Protein AF-I3VPB5-F1 (afdb_monomer_lite)

Radius of gyration: 36.98 Å; chains: 1; bounding box: 52×50×94 Å

pLDDT: mean 83.77, std 11.27, range [49.56, 97.88]

InterPro domains:
  IPR006846 Small ribosomal subunit protein eS30 [PF04758] (41-98)

Structure (mmCIF, N/CA/C/O backbone):
data_AF-I3VPB5-F1
#
_entry.id   AF-I3VPB5-F1
#
loop_
_atom_site.group_PDB
_atom_site.id
_atom_site.type_symbol
_atom_site.label_atom_id
_atom_site.label_alt_id
_atom_site.label_comp_id
_atom_site.label_asym_id
_atom_site.label_entity_id
_atom_site.label_seq_id
_atom_site.pdbx_PDB_ins_code
_atom_site.Cartn_x
_atom_site.Cartn_y
_atom_site.Cartn_z
_atom_site.occupancy
_atom_site.B_iso_or_equiv
_atom_site.auth_seq_id
_atom_site.auth_comp_id
_atom_site.auth_asym_id
_atom_site.auth_atom_id
_atom_site.pdbx_PDB_model_num
ATOM 1 N N . ALA A 1 1 ? -2.539 16.528 39.836 1.00 49.56 1 ALA A N 1
ATOM 2 C CA . ALA A 1 1 ? -3.674 17.213 39.191 1.00 49.56 1 ALA A CA 1
ATOM 3 C C . ALA A 1 1 ? -4.318 18.077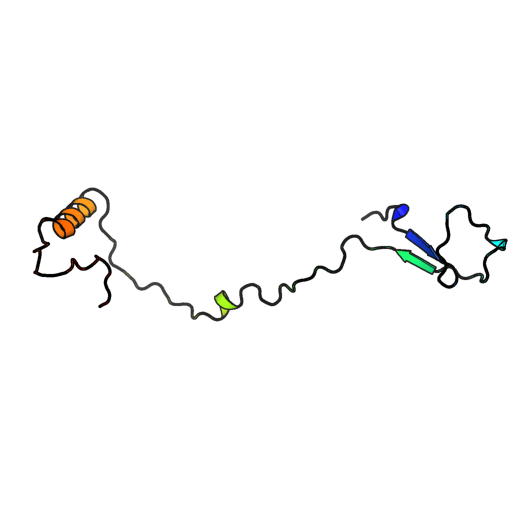 40.258 1.00 49.56 1 ALA A C 1
ATOM 5 O O . ALA A 1 1 ? -4.975 17.535 41.136 1.00 49.56 1 ALA A O 1
ATOM 6 N N . GLY A 1 2 ? -3.973 19.364 40.294 1.00 55.66 2 GLY A N 1
ATOM 7 C CA . GLY A 1 2 ? -4.552 20.285 41.270 1.00 55.66 2 GLY A CA 1
ATOM 8 C C . GLY A 1 2 ? -5.963 20.642 40.827 1.00 55.66 2 GLY A C 1
ATOM 9 O O . GLY A 1 2 ? -6.157 20.955 39.656 1.00 55.66 2 GLY A O 1
ATOM 10 N N . VAL A 1 3 ? -6.929 20.540 41.734 1.00 59.94 3 VAL A N 1
ATOM 11 C CA . VAL A 1 3 ? -8.263 21.108 41.525 1.00 59.94 3 VAL A CA 1
ATOM 12 C C . VAL A 1 3 ? -8.106 22.618 41.694 1.00 59.94 3 VAL A C 1
ATOM 14 O O . VAL A 1 3 ? -7.628 23.057 42.742 1.00 59.94 3 VAL A O 1
ATOM 17 N N . CYS A 1 4 ? -8.409 23.405 40.659 1.00 57.81 4 CYS A N 1
ATOM 18 C CA . CYS A 1 4 ? -8.448 24.856 40.805 1.00 57.81 4 CYS A CA 1
ATOM 19 C C . CYS A 1 4 ? -9.688 25.211 41.634 1.00 57.81 4 CYS A C 1
ATOM 21 O O . CYS A 1 4 ? -10.717 24.548 41.514 1.00 57.81 4 CYS A O 1
ATOM 23 N N . GLY A 1 5 ? -9.623 26.248 42.471 1.00 60.88 5 GLY A N 1
ATOM 24 C CA . GLY A 1 5 ? -10.761 26.655 43.309 1.00 60.88 5 GLY A CA 1
ATOM 25 C C . GLY A 1 5 ? -12.037 26.979 42.516 1.00 60.88 5 GLY A C 1
ATOM 26 O O . GLY A 1 5 ? -13.125 26.918 43.078 1.00 60.88 5 GLY A O 1
ATOM 27 N N . ASP A 1 6 ? -11.912 27.260 41.217 1.00 65.12 6 ASP A N 1
ATOM 28 C CA . ASP A 1 6 ? -13.028 27.544 40.306 1.00 65.12 6 ASP A CA 1
ATOM 29 C C . ASP A 1 6 ? -13.759 26.280 39.799 1.00 65.12 6 ASP A C 1
ATOM 31 O O . ASP A 1 6 ? -14.853 26.377 39.241 1.00 65.12 6 ASP A O 1
ATOM 35 N N . ASP A 1 7 ? -13.191 25.086 40.013 1.00 68.88 7 ASP A N 1
ATOM 36 C CA . ASP A 1 7 ? -13.771 23.802 39.584 1.00 68.88 7 ASP A CA 1
ATOM 37 C C . ASP A 1 7 ? -14.737 23.200 40.625 1.00 68.88 7 ASP A C 1
ATOM 39 O O . ASP A 1 7 ? -15.396 22.185 40.361 1.00 68.88 7 ASP A O 1
ATOM 43 N N . ILE A 1 8 ? -14.813 23.820 41.809 1.00 79.38 8 ILE A N 1
ATOM 44 C CA . ILE A 1 8 ? -15.625 23.397 42.951 1.00 79.38 8 ILE A CA 1
ATOM 45 C C . ILE A 1 8 ? -16.872 24.279 43.021 1.00 79.38 8 ILE A C 1
ATOM 47 O O . ILE A 1 8 ? -16.779 25.496 43.165 1.00 79.38 8 ILE A O 1
ATOM 51 N N . ARG A 1 9 ? -18.053 23.659 42.954 1.00 83.25 9 ARG A N 1
ATOM 52 C CA . ARG A 1 9 ? -19.344 24.332 43.150 1.00 83.25 9 ARG A CA 1
ATOM 53 C C . ARG A 1 9 ? -20.022 23.807 44.408 1.00 83.25 9 ARG A C 1
ATOM 55 O O . ARG A 1 9 ? -20.125 22.594 44.583 1.00 83.25 9 ARG A O 1
ATOM 62 N N . LEU A 1 10 ? -20.480 24.727 45.253 1.00 86.12 10 LEU A N 1
ATOM 63 C CA . LEU A 1 10 ? -21.290 24.446 46.436 1.00 86.12 10 LEU A CA 1
ATOM 64 C C . LEU A 1 10 ? -22.769 24.614 46.087 1.00 86.12 10 LEU A C 1
ATOM 66 O O . LEU A 1 10 ? -23.140 25.596 45.444 1.00 86.12 10 LEU A O 1
ATOM 70 N N . SER A 1 11 ? -23.610 23.682 46.522 1.00 85.56 11 SER A N 1
ATOM 71 C CA . SER A 1 11 ? -25.063 23.815 46.424 1.00 85.56 11 SER A CA 1
ATOM 72 C C . SER A 1 11 ? -25.776 23.378 47.699 1.00 85.56 11 SER A C 1
ATOM 74 O O . SER A 1 11 ? -25.331 22.450 48.365 1.00 85.56 11 SER A O 1
ATOM 76 N N . CYS A 1 12 ? -26.897 24.020 48.020 1.00 85.31 12 CYS A N 1
ATOM 77 C CA . CYS A 1 12 ? -27.801 23.637 49.104 1.00 85.31 12 CYS A CA 1
ATOM 78 C C . CYS A 1 12 ? -29.190 23.369 48.517 1.00 85.31 12 CYS A C 1
ATOM 80 O O . CYS A 1 12 ? -29.735 24.226 47.818 1.00 85.31 12 CYS A O 1
ATOM 82 N N . GLU A 1 13 ? -29.728 22.163 48.723 1.00 83.12 13 GLU A N 1
ATOM 83 C CA . GLU A 1 13 ? -31.040 21.730 48.200 1.00 83.12 13 GLU A CA 1
ATOM 84 C C . GLU A 1 13 ? -31.242 22.010 46.694 1.00 83.12 13 GLU A C 1
ATOM 86 O O . GLU A 1 13 ? -32.331 22.341 46.228 1.00 83.12 13 GLU A O 1
ATOM 91 N N . GLY A 1 14 ? -30.168 21.893 45.906 1.00 77.44 14 GLY A N 1
ATOM 92 C CA . GLY A 1 14 ? -30.192 22.140 44.460 1.00 77.44 14 GLY A CA 1
ATOM 93 C C . GLY A 1 14 ? -30.008 23.603 44.034 1.00 77.44 14 GLY A C 1
ATOM 94 O O . GLY A 1 14 ? -29.925 23.869 42.835 1.00 77.44 14 GLY A O 1
ATOM 95 N N . THR A 1 15 ? -29.881 24.546 44.972 1.00 81.31 15 THR A N 1
ATOM 96 C CA . THR A 1 15 ? -29.503 25.940 44.683 1.00 81.31 15 THR A CA 1
ATOM 97 C C . THR A 1 15 ? -27.987 26.103 44.749 1.00 81.31 15 THR A C 1
ATOM 99 O O . THR A 1 15 ? -27.354 25.644 45.696 1.00 81.31 15 THR A O 1
ATOM 102 N N . ILE A 1 16 ? -27.376 26.704 43.726 1.00 84.75 16 ILE A N 1
ATOM 103 C CA . ILE A 1 16 ? -25.926 26.947 43.692 1.00 84.75 16 ILE A CA 1
ATOM 104 C C . ILE A 1 16 ? -25.622 28.183 44.534 1.00 84.75 16 ILE A C 1
ATOM 106 O O . ILE A 1 16 ? -26.230 29.228 44.314 1.00 84.75 16 ILE A O 1
ATOM 110 N N . LEU A 1 17 ? -24.658 28.056 45.442 1.00 81.44 17 LEU A N 1
ATOM 111 C CA . LEU A 1 17 ? -24.243 29.127 46.339 1.00 81.44 17 LEU A CA 1
ATOM 112 C C . LEU A 1 17 ? -23.083 29.934 45.741 1.00 81.44 17 LEU A C 1
ATOM 114 O O . LEU A 1 17 ? -22.136 29.372 45.179 1.00 81.44 17 LEU A O 1
ATOM 118 N N . SER A 1 18 ? -23.164 31.253 45.888 1.00 80.88 18 SER A N 1
ATOM 119 C CA . SER A 1 18 ? -22.084 32.206 45.617 1.00 80.88 18 SER A CA 1
ATOM 120 C C . SER A 1 18 ? -21.218 32.393 46.869 1.00 80.88 18 SER A C 1
ATOM 122 O O . SER A 1 18 ? -21.593 31.990 47.970 1.00 80.88 18 SER A O 1
ATOM 124 N N . LYS A 1 19 ? -20.022 32.980 46.729 1.00 75.50 19 LYS A N 1
ATOM 125 C CA . LYS A 1 19 ? -19.064 33.108 47.849 1.00 75.50 19 LYS A CA 1
ATOM 126 C C . LYS A 1 19 ? -19.538 34.091 48.930 1.00 75.50 19 LYS A C 1
ATOM 128 O O . LYS A 1 19 ? -18.967 34.127 50.015 1.00 75.50 19 LYS A O 1
ATOM 133 N N . GLU A 1 20 ? -20.562 34.875 48.622 1.00 79.88 20 GLU A N 1
ATOM 134 C CA . GLU A 1 20 ? -21.111 35.950 49.439 1.00 79.88 20 GLU A CA 1
ATOM 135 C C . GLU A 1 20 ? -22.402 35.549 50.179 1.00 79.88 20 GLU A C 1
ATOM 137 O O . GLU A 1 20 ? -22.951 36.356 50.933 1.00 79.88 20 GLU A O 1
ATOM 142 N N . ASP A 1 21 ? -22.889 34.316 49.996 1.00 80.25 21 ASP A N 1
ATOM 143 C CA . ASP A 1 21 ? -24.127 33.853 50.625 1.00 80.25 21 ASP A CA 1
ATOM 144 C C . ASP A 1 21 ? -23.935 33.595 52.128 1.00 80.25 21 ASP A C 1
ATOM 146 O O . ASP A 1 21 ? -22.990 32.939 52.573 1.00 80.25 21 ASP A O 1
ATOM 150 N N . SER A 1 22 ? -24.860 34.113 52.939 1.00 77.81 22 SER A N 1
ATOM 151 C CA . SER A 1 22 ? -24.821 33.949 54.393 1.00 77.81 22 SER A CA 1
ATOM 152 C C . SER A 1 22 ? -25.327 32.566 54.809 1.00 77.81 22 SER A C 1
ATOM 154 O O . SER A 1 22 ? -26.393 32.128 54.386 1.00 77.81 22 SER A O 1
ATOM 156 N N . LEU A 1 23 ? -24.616 31.893 55.718 1.00 74.75 23 LEU A N 1
ATOM 157 C CA . LEU A 1 23 ? -25.009 30.560 56.208 1.00 74.75 23 LEU A CA 1
ATOM 158 C C . LEU A 1 23 ? -26.389 30.553 56.888 1.00 74.75 23 LEU A C 1
ATOM 160 O O . LEU A 1 23 ? -27.084 29.544 56.867 1.00 74.75 23 LEU A O 1
ATOM 164 N N . SER A 1 24 ? -26.804 31.688 57.454 1.00 78.00 24 SER A N 1
ATOM 165 C CA . SER A 1 24 ? -28.101 31.842 58.121 1.00 78.00 24 SER A CA 1
ATOM 166 C C . SER A 1 24 ? -29.304 31.810 57.173 1.00 78.00 24 SER A C 1
ATOM 168 O O . SER A 1 24 ? -30.421 31.624 57.643 1.00 78.00 24 SER A O 1
ATOM 170 N N . SER A 1 25 ? -29.109 32.017 55.866 1.00 74.44 25 SER A N 1
ATOM 171 C CA . SER A 1 25 ? -30.191 31.977 54.870 1.00 74.44 25 SER A CA 1
ATOM 172 C C . SER A 1 25 ? -30.351 30.613 54.195 1.00 74.44 25 SER A C 1
ATOM 174 O O . SER A 1 25 ? -31.152 30.483 53.272 1.00 74.44 25 SER A O 1
ATOM 176 N N . LEU A 1 26 ? -29.597 29.600 54.629 1.00 75.44 26 LEU A N 1
ATOM 177 C CA . LEU A 1 26 ? -29.697 28.246 54.094 1.00 75.44 26 LEU A CA 1
ATOM 178 C C . LEU A 1 26 ? -30.914 27.525 54.683 1.00 75.44 26 LEU A C 1
ATOM 180 O O . LEU A 1 26 ? -31.138 27.542 55.892 1.00 75.44 26 LEU A O 1
ATOM 184 N N . SER A 1 27 ? -31.686 26.865 53.821 1.00 77.12 27 SER A N 1
ATOM 185 C CA . SER A 1 27 ? -32.851 26.059 54.207 1.00 77.12 27 SER A CA 1
ATOM 186 C C . SER A 1 27 ? -32.470 24.774 54.945 1.00 77.12 27 SER A C 1
ATOM 188 O O . SER A 1 27 ? -33.249 24.281 55.760 1.00 77.12 27 SER A O 1
ATOM 190 N N . SER A 1 28 ? -31.262 24.255 54.710 1.00 78.38 28 SER A N 1
ATOM 191 C CA . SER A 1 28 ? -30.734 23.069 55.380 1.00 78.38 28 SER A CA 1
ATOM 192 C C . SER A 1 28 ? -29.268 23.230 55.784 1.00 78.38 28 SER A C 1
ATOM 194 O O . SER A 1 28 ? -28.512 24.006 55.197 1.00 78.38 28 SER A O 1
ATOM 196 N N . CYS A 1 29 ? -28.848 22.451 56.782 1.00 79.12 29 CYS A N 1
ATOM 197 C CA . CYS A 1 29 ? -27.459 22.388 57.245 1.00 79.12 29 CYS A CA 1
ATOM 198 C C . CYS A 1 29 ? -26.585 21.426 56.413 1.00 79.12 29 CYS A C 1
ATOM 200 O O . CYS A 1 29 ? -25.503 21.047 56.864 1.00 79.12 29 CYS A O 1
ATOM 202 N N . GLN A 1 30 ? -27.050 20.989 55.237 1.00 80.62 30 GLN A N 1
ATOM 203 C CA . GLN A 1 30 ? -26.331 20.070 54.356 1.00 80.62 30 GLN A CA 1
ATOM 204 C C . GLN A 1 30 ? -25.908 20.792 53.074 1.00 80.62 30 GLN A C 1
ATOM 206 O O . GLN A 1 30 ? -26.716 21.439 52.414 1.00 80.62 30 GLN A O 1
ATOM 211 N N . LEU A 1 31 ? -24.631 20.658 52.712 1.00 85.06 31 LEU A N 1
ATOM 212 C CA . LEU A 1 31 ? -24.062 21.237 51.498 1.00 85.06 31 LEU A CA 1
ATOM 213 C C . LEU A 1 31 ? -23.562 20.129 50.577 1.00 85.06 31 LEU A C 1
ATOM 215 O O . LEU A 1 31 ? -22.802 19.255 50.998 1.00 85.06 31 LEU A O 1
ATOM 219 N N . ASP A 1 32 ? -23.940 20.217 49.309 1.00 86.00 32 ASP A N 1
ATOM 220 C CA . ASP A 1 32 ? -23.458 19.345 48.252 1.00 86.00 32 ASP A CA 1
ATOM 221 C C . ASP A 1 32 ? -22.281 20.009 47.529 1.00 86.00 32 ASP A C 1
ATOM 223 O O . ASP A 1 32 ? -22.342 21.161 47.093 1.00 86.00 32 ASP A O 1
ATOM 227 N N . LEU A 1 33 ? -21.192 19.257 47.393 1.00 83.50 33 LEU A N 1
ATOM 228 C CA . LEU A 1 33 ? -19.972 19.669 46.706 1.00 83.50 33 LEU A CA 1
ATOM 229 C C . LEU A 1 33 ? -19.891 18.968 45.352 1.00 83.50 33 LEU A C 1
ATOM 231 O O . LEU A 1 33 ? -19.754 17.747 45.286 1.00 83.50 33 LEU A O 1
ATOM 235 N N . THR A 1 34 ? -19.919 19.737 44.264 1.00 81.62 34 THR A N 1
ATOM 236 C CA . THR A 1 34 ? -19.747 19.204 42.907 1.00 81.62 34 THR A CA 1
ATOM 237 C C . THR A 1 34 ? -18.406 19.646 42.336 1.00 81.62 34 THR A C 1
ATOM 239 O O . THR A 1 34 ? -18.159 20.840 42.169 1.00 81.62 34 THR A O 1
ATOM 242 N N . VAL A 1 35 ? -17.550 18.679 41.994 1.00 79.81 35 VAL A N 1
ATOM 243 C CA . VAL A 1 35 ? -16.272 18.924 41.309 1.00 79.81 35 VAL A CA 1
ATOM 244 C C . VAL A 1 35 ? -16.422 18.564 39.838 1.00 79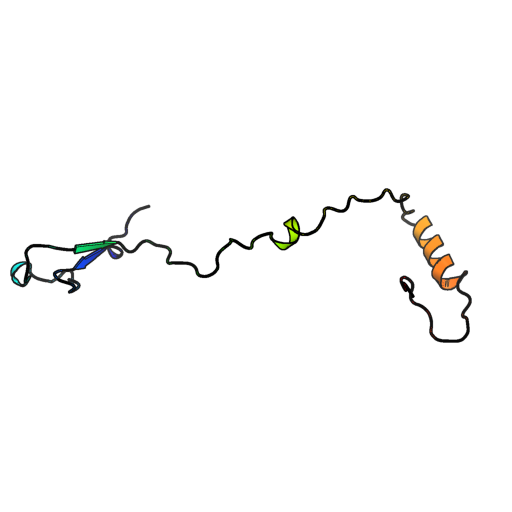.81 35 VAL A C 1
ATOM 246 O O . VAL A 1 35 ? -16.664 17.405 39.491 1.00 79.81 35 VAL A O 1
ATOM 249 N N . SER A 1 36 ? -16.276 19.552 38.957 1.00 68.69 36 SER A N 1
ATOM 250 C CA . SER A 1 36 ? -16.316 19.308 37.514 1.00 68.69 36 SER A CA 1
ATOM 251 C C . SER A 1 36 ? -14.975 18.745 37.049 1.00 68.69 36 SER A C 1
ATOM 253 O O . SER A 1 36 ? -13.959 19.432 37.071 1.00 68.69 36 SER A O 1
ATOM 255 N N . LEU A 1 37 ? -14.948 17.480 36.623 1.00 67.69 37 LEU A N 1
ATOM 256 C CA . LEU A 1 37 ? -13.728 16.880 36.084 1.00 67.69 37 LEU A CA 1
ATOM 257 C C . LEU A 1 37 ? -13.407 17.469 34.702 1.00 67.69 37 LEU A C 1
ATOM 259 O O . LEU A 1 37 ? -14.228 17.424 33.782 1.00 67.69 37 LEU A O 1
ATOM 263 N N . LEU A 1 38 ? -12.183 17.976 34.535 1.00 60.47 38 LEU A N 1
ATOM 264 C CA . LEU A 1 38 ? -11.648 18.377 33.235 1.00 60.47 38 LEU A CA 1
ATOM 265 C C . LEU A 1 38 ? -11.607 17.155 32.303 1.00 60.47 38 LEU A C 1
ATOM 267 O O . LEU A 1 38 ? -10.919 16.177 32.598 1.00 60.47 38 LEU A O 1
ATOM 271 N N . ARG A 1 39 ? -12.317 17.275 31.166 1.00 56.94 39 ARG A N 1
ATOM 272 C CA . ARG A 1 39 ? -12.558 16.298 30.075 1.00 56.94 39 ARG A CA 1
ATOM 273 C C . ARG A 1 39 ? -13.961 15.674 30.123 1.00 56.94 39 ARG A C 1
ATOM 275 O O . ARG A 1 39 ? -14.193 14.629 30.721 1.00 56.94 39 ARG A O 1
ATOM 282 N N . GLY A 1 40 ? -14.890 16.311 29.407 1.00 67.00 40 GLY A N 1
ATOM 283 C CA . GLY A 1 40 ? -16.244 15.803 29.182 1.00 67.00 40 GLY A CA 1
ATOM 284 C C . GLY A 1 40 ? -16.302 14.536 28.315 1.00 67.00 40 GLY A C 1
ATOM 285 O O . GLY A 1 40 ? -15.326 14.119 27.685 1.00 67.00 40 GLY A O 1
ATOM 286 N N . LYS A 1 41 ? -17.491 13.927 28.274 1.00 64.88 41 LYS A N 1
ATOM 287 C CA . LYS A 1 41 ? -17.830 12.727 27.493 1.00 64.88 41 LYS A CA 1
ATOM 288 C C . LYS A 1 41 ? -17.573 12.957 25.995 1.00 64.88 41 LYS A C 1
ATOM 290 O O . LYS A 1 41 ? -18.355 13.614 25.317 1.00 64.88 41 LYS A O 1
ATOM 295 N N . VAL A 1 42 ? -16.485 12.397 25.467 1.00 73.75 42 VAL A N 1
ATOM 296 C CA . VAL A 1 42 ? -16.165 12.447 24.030 1.00 73.75 42 VAL A CA 1
ATOM 297 C C . VAL A 1 42 ? -17.125 11.529 23.261 1.00 73.75 42 VAL A C 1
ATOM 299 O O . VAL A 1 42 ? -17.243 10.345 23.580 1.00 73.75 42 VAL A O 1
ATOM 302 N N . HIS A 1 43 ? -17.822 12.064 22.253 1.00 72.12 43 HIS A N 1
ATOM 303 C CA . HIS A 1 43 ? -18.666 11.277 21.349 1.00 72.12 43 HIS A CA 1
ATOM 304 C C . HIS A 1 43 ? -17.808 10.608 20.261 1.00 72.12 43 HIS A C 1
ATOM 306 O O . HIS A 1 43 ? -16.906 11.227 19.704 1.00 72.12 43 HIS A O 1
ATOM 312 N N . GLY A 1 44 ? -18.098 9.338 19.963 1.00 80.50 44 GLY A N 1
ATOM 313 C CA . GLY A 1 44 ? -17.319 8.505 19.042 1.00 80.50 44 GLY A CA 1
ATOM 314 C C . GLY A 1 44 ? -16.477 7.460 19.776 1.00 80.50 44 GLY A C 1
ATOM 315 O O . GLY A 1 44 ? -15.390 7.734 20.272 1.00 80.50 44 GLY A O 1
ATOM 316 N N . SER A 1 45 ? -16.979 6.225 19.836 1.00 81.25 45 SER A 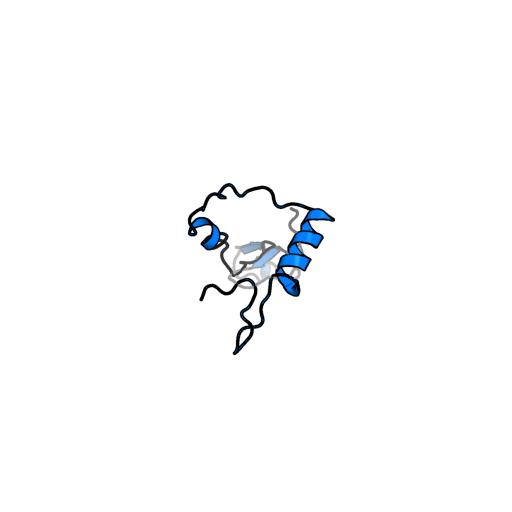N 1
ATOM 317 C CA . SER A 1 45 ? -16.260 5.102 20.445 1.00 81.25 45 SER A CA 1
ATOM 318 C C . SER A 1 45 ? -15.097 4.633 19.564 1.00 81.25 45 SER A C 1
ATOM 320 O O . SER A 1 45 ? -1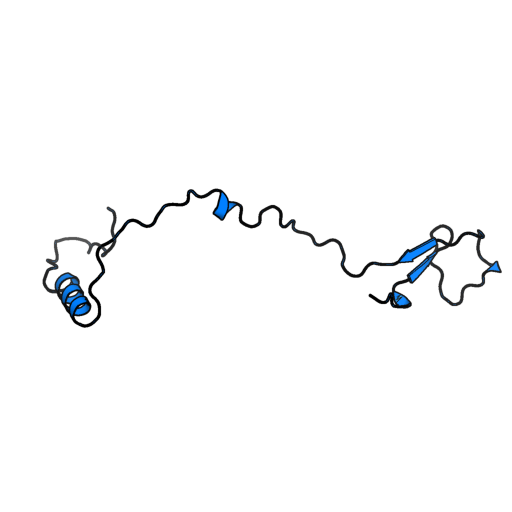5.282 4.409 18.365 1.00 81.25 45 SER A O 1
ATOM 322 N N . LEU A 1 46 ? -13.946 4.333 20.168 1.00 85.44 46 LEU A N 1
ATOM 323 C CA . LEU A 1 46 ? -12.797 3.712 19.490 1.00 85.44 46 LEU A CA 1
ATOM 324 C C . LEU A 1 46 ? -13.007 2.225 19.136 1.00 85.44 46 LEU A C 1
ATOM 326 O O . LEU A 1 46 ? -12.144 1.615 18.513 1.00 85.44 46 LEU A O 1
ATOM 330 N N . ALA A 1 47 ? -14.166 1.648 19.466 1.00 86.50 47 ALA A N 1
ATOM 331 C CA . ALA A 1 47 ? -14.484 0.226 19.302 1.00 86.50 47 ALA A CA 1
ATOM 332 C C . ALA A 1 47 ? -14.339 -0.314 17.863 1.00 86.50 47 ALA A C 1
ATOM 334 O O . ALA A 1 47 ? -14.227 -1.518 17.662 1.00 86.50 47 ALA A O 1
ATOM 335 N N . ARG A 1 48 ? -14.349 0.560 16.846 1.00 89.00 48 ARG A N 1
ATOM 336 C CA . ARG A 1 48 ? -14.206 0.175 15.429 1.00 89.00 48 ARG A CA 1
ATOM 337 C C . ARG A 1 48 ? -12.803 0.398 14.856 1.00 89.00 48 ARG A C 1
ATOM 339 O O . ARG A 1 48 ? -12.600 0.164 13.662 1.00 89.00 48 ARG A O 1
ATOM 346 N N . ALA A 1 49 ? -11.840 0.840 15.663 1.00 92.62 49 ALA A N 1
ATOM 347 C CA . ALA A 1 49 ? -10.471 1.046 15.207 1.00 92.62 49 ALA A CA 1
ATOM 348 C C . ALA A 1 49 ? -9.870 -0.279 14.701 1.00 92.62 49 ALA A C 1
ATOM 350 O O . ALA A 1 49 ? -9.887 -1.293 15.388 1.00 92.62 49 ALA A O 1
ATOM 351 N N . GLY A 1 50 ? -9.373 -0.291 13.462 1.00 93.94 50 GLY A N 1
ATOM 352 C CA . GLY A 1 50 ? -8.714 -1.466 12.884 1.00 93.94 50 GLY A C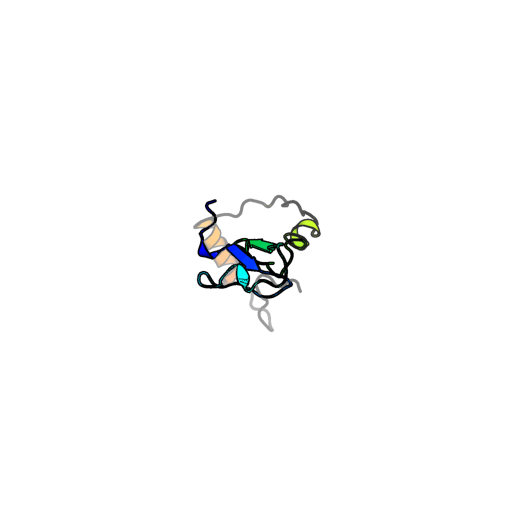A 1
ATOM 353 C C . GLY A 1 50 ? -9.630 -2.604 12.408 1.00 93.94 50 GLY A C 1
ATOM 354 O O . GLY A 1 50 ? -9.101 -3.564 11.847 1.00 93.94 50 GLY A O 1
ATOM 355 N N . LYS A 1 51 ? -10.968 -2.495 12.526 1.00 95.50 51 LYS A N 1
ATOM 356 C CA . LYS A 1 51 ? -11.928 -3.557 12.136 1.00 95.50 51 LYS A CA 1
ATOM 357 C C . LYS A 1 51 ? -11.647 -4.137 10.742 1.00 95.50 51 LYS A C 1
ATOM 359 O O . LYS A 1 51 ? -11.536 -5.346 10.578 1.00 95.50 51 LYS A O 1
ATOM 364 N N . VAL A 1 52 ? -11.468 -3.273 9.742 1.00 95.56 52 VAL A N 1
ATOM 365 C CA . VAL A 1 52 ? -11.254 -3.689 8.341 1.00 95.56 52 VAL A CA 1
ATOM 366 C C . VAL A 1 52 ? -9.888 -4.357 8.138 1.00 95.56 52 VAL A C 1
ATOM 368 O O . VAL A 1 52 ? -9.759 -5.317 7.380 1.00 95.56 52 VAL A O 1
ATOM 371 N N . LYS A 1 53 ? -8.856 -3.892 8.850 1.00 93.88 53 LYS A N 1
ATOM 372 C CA . LYS A 1 53 ? -7.505 -4.462 8.763 1.00 93.88 53 LYS A CA 1
ATOM 373 C C . LYS A 1 53 ? -7.431 -5.856 9.398 1.00 93.88 53 LYS A C 1
ATOM 375 O O . LYS A 1 53 ? -6.635 -6.661 8.937 1.00 93.88 53 LYS A O 1
ATOM 380 N N . GLY A 1 54 ? -8.242 -6.127 10.424 1.00 93.88 54 GLY A N 1
ATOM 381 C CA . GLY A 1 54 ? -8.341 -7.449 11.055 1.00 93.88 54 GLY A CA 1
ATOM 382 C C . GLY A 1 54 ? -9.251 -8.426 10.306 1.00 93.88 54 GLY A C 1
ATOM 383 O O . GLY A 1 54 ? -8.989 -9.621 10.312 1.00 93.88 54 GLY A O 1
ATOM 384 N N . GLN A 1 55 ? -10.295 -7.926 9.637 1.00 96.62 55 GLN A N 1
ATOM 385 C CA . GLN A 1 55 ? -11.222 -8.771 8.876 1.00 96.62 55 GLN A CA 1
ATOM 386 C C . GLN A 1 55 ? -10.647 -9.241 7.531 1.00 96.62 55 GLN A C 1
ATOM 388 O O . GLN A 1 55 ? -11.023 -10.301 7.037 1.00 96.62 55 GLN A O 1
ATOM 393 N N . THR A 1 56 ? -9.766 -8.456 6.905 1.00 95.38 56 THR A N 1
ATOM 394 C CA . THR A 1 56 ? -9.181 -8.834 5.611 1.00 95.38 56 THR A CA 1
ATOM 395 C C . THR A 1 56 ? -8.144 -9.953 5.786 1.00 95.38 56 THR A C 1
ATOM 397 O O . THR A 1 56 ? -7.264 -9.831 6.641 1.00 95.38 56 THR A O 1
ATOM 400 N N . PRO A 1 57 ? -8.209 -11.045 4.994 1.00 95.81 57 PRO A N 1
ATOM 401 C CA . PRO A 1 57 ? -7.239 -12.129 5.096 1.00 95.81 57 PRO A CA 1
ATOM 402 C C . PRO A 1 57 ? -5.834 -11.608 4.792 1.00 95.81 57 PRO A C 1
ATOM 404 O O . PRO A 1 57 ? -5.618 -10.832 3.854 1.00 95.81 57 PRO A O 1
ATOM 407 N N . LYS A 1 58 ? -4.853 -12.046 5.583 1.00 95.31 58 LYS A N 1
ATOM 408 C CA . LYS A 1 58 ? -3.460 -11.652 5.389 1.00 95.31 58 LYS A CA 1
ATOM 409 C C . LYS A 1 58 ? -2.851 -12.450 4.236 1.00 95.31 58 LYS A C 1
ATOM 411 O O . LYS A 1 58 ? -2.301 -13.523 4.439 1.00 95.31 58 LYS A O 1
ATOM 416 N N . VAL A 1 59 ? -2.934 -11.912 3.022 1.00 95.44 59 VAL A N 1
ATOM 417 C CA . VAL A 1 59 ? -2.303 -12.526 1.844 1.00 95.44 59 VAL A CA 1
ATOM 418 C C . VAL A 1 59 ? -0.784 -12.339 1.908 1.00 95.44 59 VAL A C 1
ATOM 420 O O . VAL A 1 59 ? -0.290 -11.206 1.973 1.00 95.44 59 VAL A O 1
ATOM 423 N N . GLU A 1 60 ? -0.041 -13.447 1.894 1.00 94.62 60 GLU A N 1
ATOM 424 C CA . GLU A 1 60 ? 1.421 -13.432 1.839 1.00 94.62 60 GLU A CA 1
ATOM 425 C C . GLU A 1 60 ? 1.931 -12.885 0.502 1.00 94.62 60 GLU A C 1
ATOM 427 O O . GLU A 1 60 ? 1.305 -13.008 -0.556 1.00 94.62 60 GLU A O 1
ATOM 432 N N . LYS A 1 61 ? 3.101 -12.244 0.539 1.00 94.69 61 LYS A N 1
ATOM 433 C CA . LYS A 1 61 ? 3.727 -11.738 -0.681 1.00 94.69 61 LYS A CA 1
ATOM 434 C C . LYS A 1 61 ? 4.311 -12.916 -1.450 1.00 94.69 61 LYS A C 1
ATOM 436 O O . LYS A 1 61 ? 5.283 -13.511 -1.011 1.00 94.69 61 LYS A O 1
ATOM 441 N N . GLN A 1 62 ? 3.768 -13.180 -2.632 1.00 94.12 62 GLN A N 1
ATOM 442 C CA . GLN A 1 62 ? 4.368 -14.129 -3.566 1.00 94.12 62 GLN A CA 1
ATOM 443 C C . GLN A 1 62 ? 5.772 -13.672 -3.979 1.00 94.12 62 GLN A C 1
ATOM 445 O O . GLN A 1 62 ? 5.989 -12.486 -4.271 1.00 94.12 62 GLN A O 1
ATOM 450 N N . GLU A 1 63 ? 6.702 -14.619 -4.070 1.00 92.19 63 GLU A N 1
ATOM 451 C CA . GLU A 1 63 ? 8.033 -14.361 -4.602 1.00 92.19 63 GLU A CA 1
ATOM 452 C C . GLU A 1 63 ? 7.946 -13.976 -6.082 1.00 92.19 63 GLU A C 1
ATOM 454 O O . GLU A 1 63 ? 7.402 -14.689 -6.927 1.00 92.19 63 GLU A O 1
ATOM 459 N N . LYS A 1 64 ? 8.479 -12.799 -6.415 1.00 93.50 64 LYS A N 1
ATOM 460 C CA . LYS A 1 64 ? 8.564 -12.303 -7.790 1.00 93.50 64 LYS A CA 1
ATOM 461 C C . LYS A 1 64 ? 10.023 -12.084 -8.137 1.00 93.50 64 LYS A C 1
ATOM 463 O O . LYS A 1 64 ? 10.771 -11.505 -7.351 1.00 93.50 64 LYS A O 1
ATOM 468 N N . LYS A 1 65 ? 10.408 -12.471 -9.356 1.00 94.12 65 LYS A N 1
ATOM 469 C CA . LYS A 1 65 ? 11.758 -12.221 -9.881 1.00 94.12 65 LYS A CA 1
ATOM 470 C C . LYS A 1 65 ? 12.122 -10.743 -9.715 1.00 94.12 65 LYS A C 1
ATOM 472 O O . LYS A 1 65 ? 11.327 -9.854 -10.042 1.00 94.12 65 LYS A O 1
ATOM 477 N N . LYS A 1 66 ? 13.342 -10.479 -9.237 1.00 93.38 66 LYS A N 1
ATOM 478 C CA . LYS A 1 66 ? 13.850 -9.116 -9.052 1.00 93.38 66 LYS A CA 1
ATOM 479 C C . LYS A 1 66 ? 13.778 -8.361 -10.380 1.00 93.38 66 LYS A C 1
ATOM 481 O O . LYS A 1 66 ? 14.337 -8.782 -11.393 1.00 93.38 66 LYS A O 1
ATOM 486 N N . LYS A 1 67 ? 13.070 -7.229 -10.389 1.00 94.06 67 LYS A N 1
ATOM 487 C CA . LYS A 1 67 ? 12.980 -6.377 -11.580 1.00 94.06 67 LYS A CA 1
ATOM 488 C C . LYS A 1 67 ? 14.356 -5.771 -11.858 1.00 94.06 67 LYS A C 1
ATOM 490 O O . LYS A 1 67 ? 14.991 -5.246 -10.946 1.00 94.06 67 LYS A O 1
ATOM 495 N N . LYS A 1 68 ? 14.786 -5.790 -13.124 1.00 96.62 68 LYS A N 1
ATOM 496 C CA . LYS A 1 68 ? 15.976 -5.044 -13.562 1.00 96.62 68 LYS A CA 1
ATOM 497 C C . LYS A 1 68 ? 15.785 -3.553 -13.252 1.00 96.62 68 LYS A C 1
ATOM 499 O O . LYS A 1 68 ? 14.670 -3.035 -13.359 1.00 96.62 68 LYS A O 1
ATOM 504 N N . THR A 1 69 ? 16.863 -2.870 -12.882 1.00 96.44 69 THR A N 1
ATOM 505 C CA . THR A 1 69 ? 16.885 -1.442 -12.521 1.00 96.44 69 THR A CA 1
ATOM 506 C C . THR A 1 69 ? 17.765 -0.640 -13.493 1.00 96.44 69 THR A C 1
ATOM 508 O O . THR A 1 69 ? 18.418 -1.205 -14.373 1.00 96.44 69 THR A O 1
ATOM 511 N N . GLY A 1 70 ? 17.712 0.695 -13.411 1.00 97.75 70 GLY A N 1
ATOM 512 C CA . GLY A 1 70 ? 18.571 1.597 -14.188 1.00 97.75 70 GLY A CA 1
ATOM 513 C C . GLY A 1 70 ? 18.428 1.476 -15.711 1.00 97.75 70 GLY A C 1
ATOM 514 O O . GLY A 1 70 ? 17.325 1.323 -16.250 1.00 97.75 70 GLY A O 1
ATOM 515 N N . ARG A 1 71 ? 19.567 1.540 -16.411 1.00 97.88 71 ARG A N 1
ATOM 516 C CA . ARG A 1 71 ? 19.649 1.510 -17.881 1.00 97.88 71 ARG A CA 1
ATOM 517 C C . ARG A 1 71 ? 19.011 0.256 -18.480 1.00 97.88 71 ARG A C 1
ATOM 519 O O . ARG A 1 71 ? 18.280 0.348 -19.466 1.00 97.88 71 ARG A O 1
ATOM 526 N N . ALA A 1 72 ? 19.207 -0.901 -17.845 1.00 97.31 72 ALA A N 1
ATOM 527 C CA . ALA A 1 72 ? 18.619 -2.159 -18.298 1.00 97.31 72 ALA A CA 1
ATOM 528 C C . ALA A 1 72 ? 17.079 -2.116 -18.278 1.00 97.31 72 ALA A C 1
ATOM 530 O O . ALA A 1 72 ? 16.434 -2.560 -19.230 1.00 97.31 72 ALA A O 1
ATOM 531 N N . LYS A 1 73 ? 16.478 -1.518 -17.238 1.00 97.69 73 LYS A N 1
ATOM 532 C CA . LYS A 1 73 ? 15.019 -1.321 -17.154 1.00 97.69 73 LYS A CA 1
ATOM 533 C C . LYS A 1 73 ? 14.506 -0.383 -18.245 1.00 97.69 73 LYS A C 1
ATOM 535 O O . LYS A 1 73 ? 13.479 -0.666 -18.857 1.00 97.69 73 LYS A O 1
ATOM 540 N N . ARG A 1 74 ? 15.219 0.723 -18.495 1.00 97.44 74 ARG A N 1
ATOM 541 C CA . ARG A 1 74 ? 14.846 1.711 -19.521 1.00 97.44 74 ARG A CA 1
ATOM 542 C C . ARG A 1 74 ? 14.873 1.110 -20.926 1.00 97.44 74 ARG A C 1
ATOM 544 O O . ARG A 1 74 ? 13.915 1.314 -21.665 1.00 97.44 74 ARG A O 1
ATOM 551 N N . ARG A 1 75 ? 15.882 0.290 -21.253 1.00 97.50 75 ARG A N 1
ATOM 552 C CA . ARG A 1 75 ? 15.949 -0.441 -22.533 1.00 97.50 75 ARG A CA 1
ATOM 553 C C . ARG A 1 75 ? 14.745 -1.366 -22.728 1.00 97.50 75 ARG A C 1
ATOM 555 O O . ARG A 1 75 ? 14.102 -1.321 -23.769 1.00 97.50 75 ARG A O 1
ATOM 562 N N . ILE A 1 76 ? 14.390 -2.152 -21.709 1.00 96.00 76 ILE A N 1
ATOM 563 C CA . ILE A 1 76 ? 13.212 -3.036 -21.763 1.00 96.00 76 ILE A CA 1
ATOM 564 C C . ILE A 1 76 ? 11.922 -2.229 -21.955 1.00 96.00 76 ILE A C 1
ATOM 566 O O . ILE A 1 76 ? 11.069 -2.609 -22.751 1.00 96.00 76 ILE A O 1
ATOM 570 N N . GLN A 1 77 ? 11.777 -1.105 -21.250 1.00 95.56 77 GLN A N 1
ATOM 571 C CA . GLN A 1 77 ? 10.605 -0.239 -21.369 1.00 95.56 77 GLN A CA 1
ATOM 572 C C . GLN A 1 77 ? 10.483 0.395 -22.761 1.00 95.56 77 GLN A C 1
ATOM 574 O O . GLN A 1 77 ? 9.368 0.475 -23.269 1.00 95.56 77 GLN A O 1
ATOM 579 N N . TYR A 1 78 ? 11.595 0.825 -23.366 1.00 96.81 78 TYR A N 1
ATOM 580 C CA . TYR A 1 78 ? 11.620 1.350 -24.733 1.00 96.81 78 TYR A CA 1
ATOM 581 C C . TYR A 1 78 ? 11.188 0.278 -25.735 1.00 96.81 78 TYR A C 1
ATOM 583 O O . TYR A 1 78 ? 10.217 0.477 -26.465 1.00 96.81 78 TYR A O 1
ATOM 591 N N . ASN A 1 79 ? 11.818 -0.900 -25.680 1.00 95.56 79 ASN A N 1
ATOM 592 C CA . ASN A 1 79 ? 11.471 -2.008 -26.563 1.00 95.56 79 ASN A CA 1
ATOM 593 C C . ASN A 1 79 ? 9.989 -2.391 -26.421 1.00 95.56 79 ASN A C 1
ATOM 595 O O . ASN A 1 79 ? 9.300 -2.533 -27.421 1.00 95.56 79 ASN A O 1
ATOM 599 N N . ARG A 1 80 ? 9.455 -2.461 -25.191 1.00 92.69 80 ARG A N 1
ATOM 600 C CA . ARG A 1 80 ? 8.040 -2.796 -24.943 1.00 92.69 80 ARG A CA 1
ATOM 601 C C . ARG A 1 80 ? 7.050 -1.715 -25.393 1.00 92.69 80 ARG A C 1
ATOM 603 O O . ARG A 1 80 ? 5.875 -2.022 -25.527 1.00 92.69 80 ARG A O 1
ATOM 610 N N . ARG A 1 81 ? 7.468 -0.452 -25.530 1.00 92.19 81 ARG A N 1
ATOM 611 C CA . ARG A 1 81 ? 6.574 0.671 -25.881 1.00 92.19 81 ARG A CA 1
ATOM 612 C C . ARG A 1 81 ? 6.622 1.055 -27.353 1.00 92.19 81 ARG A C 1
ATOM 614 O O . ARG A 1 81 ? 5.618 1.553 -27.850 1.00 92.19 81 ARG A O 1
ATOM 621 N N . PHE A 1 82 ? 7.769 0.869 -27.998 1.00 90.50 82 PHE A N 1
ATOM 622 C CA . PHE A 1 82 ? 8.026 1.425 -29.324 1.00 90.50 82 PHE A CA 1
ATOM 623 C C . PHE A 1 82 ? 8.460 0.367 -30.335 1.00 90.50 82 PHE A C 1
ATOM 625 O O . PHE A 1 82 ? 7.919 0.345 -31.428 1.00 90.50 82 PHE A O 1
ATOM 632 N N . VAL A 1 83 ? 9.385 -0.528 -29.974 1.00 92.19 83 VAL A N 1
ATOM 633 C CA . VAL A 1 83 ? 9.932 -1.512 -30.930 1.00 92.19 83 VAL A CA 1
ATOM 634 C C . VAL A 1 83 ? 8.987 -2.698 -31.118 1.00 92.19 83 VAL A C 1
ATOM 636 O O . VAL A 1 83 ? 8.685 -3.087 -32.236 1.00 92.19 83 VAL A O 1
ATOM 639 N N . ASN A 1 84 ? 8.487 -3.260 -30.019 1.00 86.19 84 ASN A N 1
ATOM 640 C CA . ASN A 1 84 ? 7.680 -4.480 -30.032 1.00 86.19 84 ASN A CA 1
ATOM 641 C C . ASN A 1 84 ? 6.172 -4.198 -30.138 1.00 86.19 84 ASN A C 1
ATOM 643 O O . ASN A 1 84 ? 5.373 -5.130 -30.089 1.00 86.19 84 ASN A O 1
ATOM 647 N N . VAL A 1 85 ? 5.759 -2.927 -30.196 1.00 83.00 85 VAL A N 1
ATOM 648 C CA . VAL A 1 85 ? 4.345 -2.563 -30.333 1.00 83.00 85 VAL A CA 1
ATOM 649 C C . VAL A 1 85 ? 4.013 -2.479 -31.814 1.00 83.00 85 VAL A C 1
ATOM 651 O O . VAL A 1 85 ? 4.366 -1.505 -32.469 1.00 83.00 85 VAL A O 1
ATOM 654 N N . VAL A 1 86 ? 3.282 -3.467 -32.322 1.00 78.31 86 VAL A N 1
ATOM 655 C CA . VAL A 1 86 ? 2.586 -3.353 -33.607 1.00 78.31 86 VAL A CA 1
ATOM 656 C C . VAL A 1 86 ? 1.247 -2.667 -33.340 1.00 78.31 86 VAL A C 1
ATOM 658 O O . VAL A 1 86 ? 0.473 -3.120 -32.494 1.00 78.31 86 VAL A O 1
ATOM 661 N N . GLN A 1 87 ? 0.979 -1.540 -34.005 1.00 74.56 87 GLN A N 1
ATOM 662 C CA . GLN A 1 87 ? -0.331 -0.892 -33.925 1.00 74.56 87 GLN A CA 1
ATOM 663 C C . GLN A 1 87 ? -1.336 -1.735 -34.712 1.00 74.56 87 GLN A C 1
ATOM 665 O O . GLN A 1 87 ? -1.442 -1.614 -35.927 1.00 74.56 87 GLN A O 1
ATOM 670 N N . GLY A 1 88 ? -2.038 -2.630 -34.018 1.00 75.81 88 GLY A N 1
ATOM 671 C CA . GLY A 1 88 ? -3.212 -3.290 -34.579 1.00 75.81 88 GLY A CA 1
ATOM 672 C C . GLY A 1 88 ? -4.337 -2.285 -34.833 1.00 75.81 88 GLY A C 1
ATOM 673 O O . GLY A 1 88 ? -4.380 -1.214 -34.222 1.00 75.81 88 GLY A O 1
ATOM 674 N N . PHE A 1 89 ? -5.263 -2.641 -35.718 1.00 78.69 89 PHE A N 1
ATOM 675 C CA . PHE A 1 89 ? -6.459 -1.842 -35.965 1.00 78.69 89 PHE A CA 1
ATOM 676 C C . PHE A 1 89 ? -7.336 -1.764 -34.703 1.00 78.69 89 PHE A C 1
ATOM 678 O O . PHE A 1 89 ? -7.507 -2.748 -33.982 1.00 78.69 89 PHE A O 1
ATOM 685 N N . GLY A 1 90 ? -7.897 -0.583 -34.431 1.00 83.25 90 GLY A N 1
ATOM 686 C CA . GLY A 1 90 ? -8.775 -0.333 -33.284 1.00 83.25 90 GLY A CA 1
ATOM 687 C C . GLY A 1 90 ? -8.132 0.468 -32.144 1.00 83.25 90 GLY A C 1
ATOM 688 O O . GLY A 1 90 ? -7.082 1.094 -32.285 1.00 83.25 90 GLY A O 1
ATOM 689 N N . ARG A 1 91 ? -8.809 0.514 -30.989 1.00 83.75 91 ARG A N 1
ATOM 690 C CA . ARG A 1 91 ? -8.379 1.332 -29.841 1.00 83.75 91 ARG A CA 1
ATOM 691 C C . ARG A 1 91 ? -7.143 0.730 -29.167 1.00 83.75 91 ARG A C 1
ATOM 693 O O . ARG A 1 91 ? -7.123 -0.449 -28.818 1.00 83.75 91 ARG A O 1
ATOM 700 N N . ARG A 1 92 ? -6.132 1.568 -28.907 1.00 83.62 92 ARG A N 1
ATOM 701 C CA . ARG A 1 92 ? -4.895 1.161 -28.218 1.00 83.62 92 ARG A CA 1
ATOM 702 C C . ARG A 1 92 ? -5.212 0.597 -26.828 1.00 83.62 92 ARG A C 1
ATOM 704 O O . ARG A 1 92 ? -5.758 1.301 -25.981 1.00 83.62 92 ARG A O 1
ATOM 711 N N . ARG A 1 93 ? -4.830 -0.661 -26.580 1.00 85.81 93 ARG A N 1
ATOM 712 C CA . ARG A 1 93 ? -4.955 -1.298 -25.260 1.00 85.81 93 ARG A CA 1
ATOM 713 C C . ARG A 1 93 ? -3.930 -0.724 -24.279 1.00 85.81 93 ARG A C 1
ATOM 715 O O . ARG A 1 93 ? -2.778 -0.461 -24.627 1.00 85.81 93 ARG A O 1
ATOM 722 N N . GLY A 1 94 ? -4.373 -0.522 -23.041 1.00 87.69 94 GLY A N 1
ATOM 723 C CA . GLY A 1 94 ? -3.536 -0.013 -21.959 1.00 87.69 94 GLY A CA 1
ATOM 724 C C . GLY A 1 94 ? -2.538 -1.059 -21.441 1.00 87.69 94 GLY A C 1
ATOM 725 O O . GLY A 1 94 ? -2.768 -2.259 -21.564 1.00 87.69 94 GLY A O 1
ATOM 726 N N . PRO A 1 95 ? -1.438 -0.633 -20.798 1.00 89.19 95 PRO A N 1
ATOM 727 C CA . PRO A 1 95 ? -0.359 -1.521 -20.353 1.00 89.19 95 PRO A CA 1
ATOM 728 C C . PRO A 1 95 ? -0.708 -2.455 -19.178 1.00 89.19 95 PRO A C 1
ATOM 730 O O . PRO A 1 95 ? 0.143 -3.261 -18.803 1.00 89.19 95 PRO A O 1
ATOM 733 N N . ASN A 1 96 ? -1.886 -2.304 -18.568 1.00 92.19 96 ASN A N 1
ATOM 734 C CA . ASN A 1 96 ? -2.389 -3.111 -17.449 1.00 92.19 96 ASN A CA 1
ATOM 735 C C . ASN A 1 96 ? -3.892 -3.401 -17.624 1.00 92.19 96 ASN A C 1
ATOM 737 O O . ASN A 1 96 ? -4.668 -3.287 -16.679 1.00 92.19 96 ASN A O 1
ATOM 741 N N . ALA A 1 97 ? -4.320 -3.640 -18.867 1.00 91.38 97 ALA A N 1
ATOM 742 C CA . ALA A 1 97 ? -5.674 -4.099 -19.144 1.00 91.38 97 ALA A CA 1
ATOM 743 C C . ALA A 1 97 ? -5.781 -5.584 -18.757 1.00 91.38 97 ALA A C 1
ATOM 745 O O . ALA A 1 97 ? -4.950 -6.376 -19.190 1.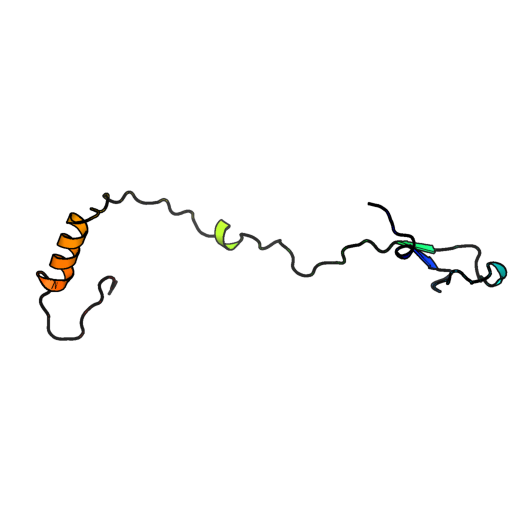00 91.38 97 ALA A O 1
ATOM 746 N N . ASN A 1 98 ? -6.788 -5.930 -17.954 1.00 88.50 98 ASN A N 1
ATOM 747 C CA . ASN A 1 98 ? -7.080 -7.307 -17.522 1.00 88.50 98 ASN A CA 1
ATOM 748 C C . ASN A 1 98 ? -8.194 -7.961 -18.362 1.00 88.50 98 ASN A C 1
ATOM 750 O O . ASN A 1 98 ? -8.761 -8.964 -17.940 1.00 88.50 98 ASN A O 1
ATOM 754 N N . ALA A 1 99 ? -8.562 -7.314 -19.471 1.00 78.56 99 ALA A N 1
ATOM 755 C CA . ALA A 1 99 ? -9.573 -7.786 -20.410 1.00 78.56 99 ALA A CA 1
ATOM 756 C C . ALA A 1 99 ? -8.989 -8.829 -21.361 1.00 78.56 99 ALA A C 1
ATOM 758 O O . ALA A 1 99 ? -7.784 -8.692 -21.680 1.00 78.56 99 ALA A O 1
#

Secondary structure (DSSP, 8-state):
-PPPGGGEEEEETTEEPPTT--GGG-SSS--EEEE--SS---SS-GGGTTHHHHHS--------PPPP-HHHHHHHHHIIIIIS----SSSPPPTT---

Sequence (99 aa):
AGVCGDDIRLSCEGTILSKEDSLSSLSSCQLDLTVSLLRGKVHGSLARAGKVKGQTPKVEKQEKKKKKTGRAKRRIQYNRRFVNVVQGFGRRRGPNANA

Foldseek 3Di:
DDQDPVQKWKDAPRHTDDPPDDPVPGPDPDIDIDGDDPDDDDPDDCVCPCVVVVPDDDDDDDDDDDDDDDPVNVVVVCCVPPVVDDDDPDDDDDPDDPD

Organism: Ctenocephalides felis (NCBI:txid7515)